Protein AF-A0A942JC43-F1 (afdb_monomer)

Radius of gyration: 15.24 Å; Cα contacts (8 Å, |Δi|>4): 25; chains: 1; bounding box: 30×26×31 Å

Foldseek 3Di:
DPDDDPVNDDCPPHDDDDDAPQPADADPVRHGPDCVRVVVD

Structure (mmCIF, N/CA/C/O backbone):
data_AF-A0A942JC43-F1
#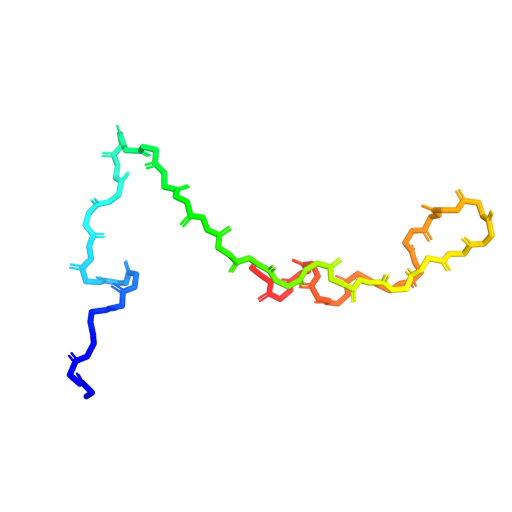
_entry.id   AF-A0A942JC43-F1
#
loop_
_atom_site.group_PDB
_atom_site.id
_atom_site.type_symbol
_atom_site.label_atom_id
_atom_site.label_alt_id
_atom_site.label_comp_id
_atom_site.label_asym_id
_atom_site.label_entity_id
_atom_site.label_seq_id
_atom_site.pdbx_PDB_ins_code
_atom_site.Cartn_x
_atom_site.Cartn_y
_atom_site.Cartn_z
_atom_site.occupancy
_atom_site.B_iso_or_equiv
_atom_site.auth_seq_id
_atom_site.auth_comp_id
_atom_site.auth_asym_id
_atom_site.auth_atom_id
_atom_site.pdbx_PDB_model_num
ATOM 1 N N . MET A 1 1 ? -11.745 -16.052 9.679 1.00 72.94 1 MET A N 1
ATOM 2 C CA . MET A 1 1 ? -10.293 -15.880 9.922 1.00 72.94 1 MET A CA 1
ATOM 3 C C . MET A 1 1 ? -10.105 -15.340 11.334 1.00 72.94 1 MET A C 1
ATOM 5 O O . MET A 1 1 ? -10.885 -14.479 11.708 1.00 72.94 1 MET A O 1
ATOM 9 N N . PRO A 1 2 ? -9.120 -15.806 12.116 1.00 89.19 2 PRO A N 1
ATOM 10 C CA . PRO A 1 2 ? -8.939 -15.394 13.515 1.00 89.19 2 PRO A CA 1
ATOM 11 C C . PRO A 1 2 ? -8.158 -14.071 13.684 1.00 89.19 2 PRO A C 1
ATOM 13 O O . PRO A 1 2 ? -7.562 -13.836 14.730 1.00 89.19 2 PRO A O 1
ATOM 16 N N . LYS A 1 3 ? -8.087 -13.225 12.649 1.00 94.19 3 LYS A N 1
ATOM 17 C CA . LYS A 1 3 ? -7.365 -11.943 12.672 1.00 94.19 3 LYS A CA 1
ATOM 18 C C . LYS A 1 3 ? -8.362 -10.803 12.505 1.00 94.19 3 LYS A C 1
ATOM 20 O O . LYS A 1 3 ? -9.255 -10.916 11.671 1.00 94.19 3 LYS A O 1
ATOM 25 N N . LEU A 1 4 ? -8.175 -9.729 13.271 1.00 94.94 4 LEU A N 1
ATOM 26 C CA . LEU A 1 4 ? -8.901 -8.478 13.063 1.00 94.94 4 LEU A CA 1
ATOM 27 C C . LEU A 1 4 ? -8.429 -7.824 11.763 1.00 94.94 4 LEU A C 1
ATOM 29 O O . LEU A 1 4 ? -7.236 -7.837 11.448 1.00 94.94 4 LEU A O 1
ATOM 33 N N . THR A 1 5 ? -9.368 -7.258 11.022 1.00 96.06 5 THR A N 1
ATOM 34 C CA . THR A 1 5 ? -9.127 -6.501 9.795 1.00 96.06 5 THR A CA 1
ATOM 35 C C . THR A 1 5 ? -9.297 -5.005 10.050 1.00 96.06 5 THR A C 1
ATOM 37 O O . THR A 1 5 ? -9.819 -4.588 11.082 1.00 96.06 5 THR A O 1
ATOM 40 N N . VAL A 1 6 ? -8.901 -4.170 9.084 1.00 93.75 6 VAL A N 1
ATOM 41 C CA . VAL A 1 6 ? -9.111 -2.713 9.166 1.00 93.75 6 VAL A CA 1
ATOM 42 C C . VAL A 1 6 ? -10.594 -2.331 9.284 1.00 93.75 6 VAL A C 1
ATOM 44 O O . VAL A 1 6 ? -10.911 -1.277 9.821 1.00 93.75 6 VAL A O 1
ATOM 47 N N . LYS A 1 7 ? -11.511 -3.194 8.823 1.00 94.69 7 LYS A N 1
ATOM 48 C CA . LYS A 1 7 ? -12.961 -2.971 8.920 1.00 94.69 7 LYS A CA 1
ATOM 49 C C . LYS A 1 7 ? -13.499 -3.183 10.337 1.00 94.69 7 LYS A C 1
ATOM 51 O O . LYS A 1 7 ? -14.601 -2.735 10.627 1.00 94.69 7 LYS A O 1
ATOM 56 N N . ASP A 1 8 ? -12.727 -3.841 11.200 1.00 95.50 8 ASP A N 1
ATOM 57 C CA . ASP A 1 8 ? -13.145 -4.220 12.552 1.00 95.50 8 ASP A CA 1
ATOM 58 C C . ASP A 1 8 ? -12.677 -3.217 13.625 1.00 95.50 8 ASP A C 1
ATOM 60 O O . ASP A 1 8 ? -12.911 -3.431 14.814 1.00 95.50 8 ASP A O 1
ATOM 64 N N . ILE A 1 9 ? -11.979 -2.140 13.237 1.00 94.88 9 ILE A N 1
ATOM 65 C CA . ILE A 1 9 ? -11.323 -1.203 14.161 1.00 94.88 9 ILE A CA 1
ATOM 66 C C . ILE A 1 9 ? -11.697 0.260 13.875 1.00 94.88 9 ILE A C 1
ATOM 68 O O . ILE A 1 9 ? -11.695 0.706 12.732 1.00 94.88 9 ILE A O 1
ATOM 72 N N . GLU A 1 10 ? -11.959 1.040 14.929 1.00 96.75 10 GLU A N 1
ATOM 73 C CA . GLU A 1 10 ? -12.196 2.487 14.824 1.00 96.75 10 GLU A CA 1
ATOM 74 C C . GLU A 1 10 ? -10.863 3.250 14.800 1.00 96.75 10 GLU A C 1
ATOM 76 O O . GLU A 1 10 ? -10.093 3.225 15.770 1.00 96.75 10 GLU A O 1
ATOM 81 N N . VAL A 1 11 ? -10.589 3.945 13.694 1.00 96.69 11 VAL A N 1
ATOM 82 C CA . VAL A 1 11 ? -9.305 4.630 13.455 1.00 96.69 11 VAL A CA 1
ATOM 83 C C . VAL A 1 11 ? -9.386 6.154 13.563 1.00 96.69 11 VAL A C 1
ATOM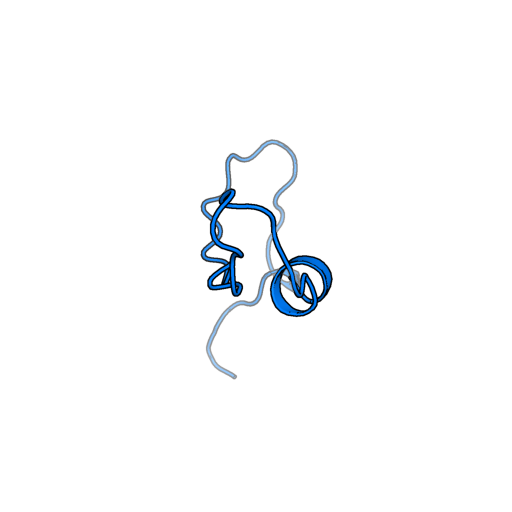 85 O O . VAL A 1 11 ? -8.345 6.818 13.553 1.00 96.69 11 VAL A O 1
ATOM 88 N N . ARG A 1 12 ? -10.583 6.742 13.703 1.00 97.38 12 ARG A N 1
ATOM 89 C CA . ARG A 1 12 ? -10.736 8.200 13.792 1.00 97.38 12 ARG A CA 1
ATOM 90 C C . ARG A 1 12 ? -9.946 8.769 14.974 1.00 97.38 12 ARG A C 1
ATOM 92 O O . ARG A 1 12 ? -10.048 8.303 16.106 1.00 97.38 12 ARG A O 1
ATOM 99 N N . GLY A 1 13 ? -9.151 9.803 14.694 1.00 98.00 13 GLY A N 1
ATOM 100 C CA . GLY A 1 13 ? -8.333 10.495 15.695 1.00 98.00 13 GLY A CA 1
ATOM 101 C C . GLY A 1 13 ? -7.090 9.726 16.158 1.00 98.00 13 GLY A C 1
ATOM 102 O O . GLY A 1 13 ? -6.421 10.173 17.087 1.00 98.00 13 GLY A O 1
ATOM 103 N N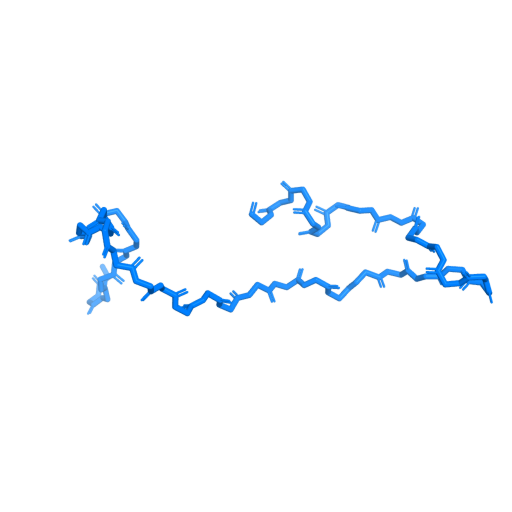 . LYS A 1 14 ? -6.756 8.587 15.536 1.00 97.81 14 LYS A N 1
ATOM 104 C CA . LYS A 1 14 ? -5.572 7.790 15.879 1.00 97.81 14 LYS A CA 1
ATOM 105 C C . LYS A 1 14 ? -4.490 7.932 14.812 1.00 97.81 14 LYS A C 1
ATOM 107 O O . LYS A 1 14 ? -4.772 8.025 13.622 1.00 97.81 14 LYS A O 1
ATOM 112 N N . ARG A 1 15 ? -3.228 7.889 15.243 1.00 97.81 15 ARG A N 1
ATOM 113 C CA . ARG A 1 15 ? -2.086 7.683 14.343 1.00 97.81 15 ARG A CA 1
ATOM 114 C C . ARG A 1 15 ? -1.957 6.185 14.087 1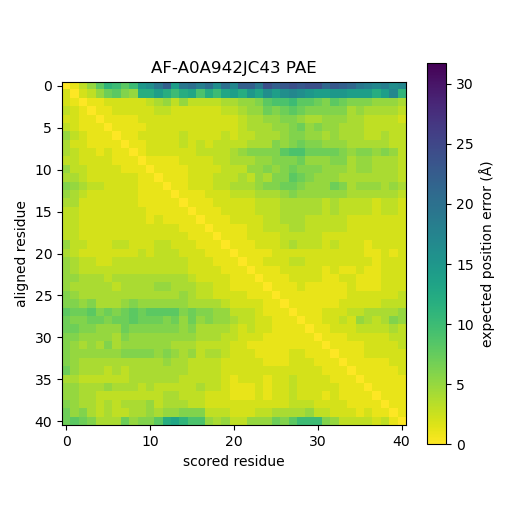.00 97.81 15 ARG A C 1
ATOM 116 O O . ARG A 1 15 ? -1.827 5.421 15.040 1.00 97.81 15 ARG A O 1
ATOM 123 N N . VAL A 1 16 ? -2.000 5.779 12.823 1.00 96.88 16 VAL A N 1
ATOM 124 C CA . VAL A 1 16 ? -1.964 4.368 12.417 1.00 96.88 16 VAL A CA 1
ATOM 125 C C . VAL A 1 16 ? -0.694 4.107 11.616 1.00 96.88 16 VAL A C 1
ATOM 127 O O . VAL A 1 16 ? -0.378 4.852 10.691 1.00 96.88 16 VAL A O 1
ATOM 130 N N . PHE A 1 17 ? 0.036 3.051 11.973 1.00 97.50 17 PHE A N 1
ATOM 131 C CA . PHE A 1 17 ? 1.148 2.553 11.171 1.00 97.50 17 PHE A CA 1
ATOM 132 C C . PHE A 1 17 ? 0.606 1.606 10.099 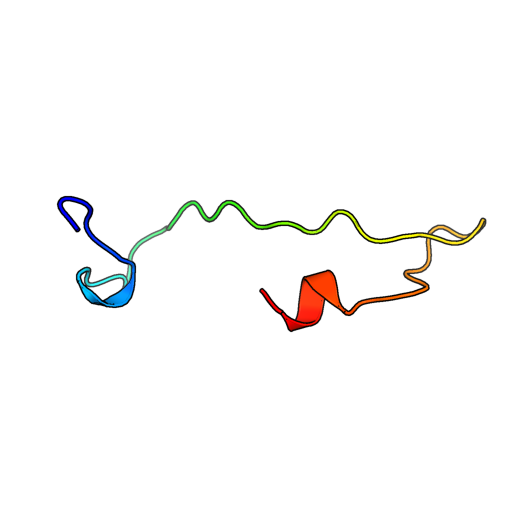1.00 97.50 17 PHE A C 1
ATOM 134 O O . PHE A 1 17 ? 0.018 0.576 10.428 1.00 97.50 17 PHE A O 1
ATOM 141 N N . VAL A 1 18 ? 0.806 1.953 8.828 1.00 96.56 18 VAL A N 1
ATOM 142 C CA . VAL A 1 18 ? 0.341 1.155 7.689 1.00 96.56 18 VAL A CA 1
ATOM 143 C C . VAL A 1 18 ? 1.549 0.674 6.900 1.00 96.56 18 VAL A C 1
ATOM 145 O O . VAL A 1 18 ? 2.355 1.470 6.422 1.00 96.56 18 VAL A O 1
ATOM 148 N N . ARG A 1 19 ? 1.673 -0.646 6.753 1.00 97.62 19 ARG A N 1
ATOM 149 C CA . ARG A 1 19 ? 2.643 -1.254 5.845 1.00 97.62 19 ARG A CA 1
ATOM 150 C C . ARG A 1 19 ? 2.006 -1.362 4.463 1.00 97.62 19 ARG A C 1
ATOM 152 O O . ARG A 1 19 ? 1.076 -2.137 4.283 1.00 97.62 19 ARG A O 1
ATOM 159 N N . VAL A 1 20 ? 2.541 -0.611 3.509 1.00 96.06 20 VAL A N 1
ATOM 160 C CA . VAL A 1 20 ? 2.117 -0.607 2.099 1.00 96.06 20 VAL A CA 1
ATOM 161 C C . VAL A 1 20 ? 3.211 -1.173 1.209 1.00 96.06 20 VAL A C 1
ATOM 163 O O . VAL A 1 20 ? 4.384 -1.135 1.584 1.00 96.06 20 VAL A O 1
ATOM 166 N N . ASP A 1 21 ? 2.847 -1.682 0.038 1.00 95.94 21 ASP A N 1
ATOM 167 C CA . ASP A 1 21 ? 3.798 -2.102 -0.988 1.00 95.94 21 ASP A CA 1
ATOM 168 C C . ASP A 1 21 ? 3.953 -1.018 -2.063 1.00 95.94 21 ASP A C 1
ATOM 170 O O . ASP A 1 21 ? 3.224 -0.990 -3.046 1.00 95.94 21 ASP A O 1
ATOM 174 N N . PHE A 1 22 ? 4.914 -0.115 -1.866 1.00 96.38 22 PHE A N 1
ATOM 175 C CA . PHE A 1 22 ? 5.269 0.937 -2.828 1.00 96.38 22 PHE A CA 1
ATOM 176 C C . PHE A 1 22 ? 6.536 0.609 -3.625 1.00 96.38 22 PHE A C 1
ATOM 178 O O . PHE A 1 22 ? 7.240 1.506 -4.081 1.00 96.38 22 PHE A O 1
ATOM 185 N N . ASN A 1 23 ? 6.855 -0.675 -3.788 1.00 95.88 23 ASN A N 1
ATOM 186 C CA . ASN A 1 23 ? 7.993 -1.101 -4.593 1.00 95.88 23 ASN A CA 1
ATOM 187 C C . ASN A 1 23 ? 7.677 -0.986 -6.097 1.00 95.88 23 ASN A C 1
ATOM 189 O O . ASN A 1 23 ? 7.331 -1.977 -6.745 1.00 95.88 23 ASN A O 1
ATOM 193 N N . VAL A 1 24 ? 7.737 0.234 -6.632 1.00 97.00 24 VAL A N 1
ATOM 194 C CA . VAL A 1 24 ? 7.443 0.558 -8.038 1.00 97.00 24 VAL A CA 1
ATOM 195 C C . VAL A 1 24 ? 8.717 0.717 -8.873 1.00 97.00 24 VAL A C 1
ATOM 197 O O . VAL A 1 24 ? 9.752 1.118 -8.336 1.00 97.00 24 VAL A O 1
ATOM 200 N N . PRO A 1 25 ? 8.668 0.418 -10.184 1.00 97.19 25 PRO A N 1
ATOM 201 C CA . PRO A 1 25 ? 9.784 0.694 -11.077 1.00 97.19 25 PRO A CA 1
ATOM 202 C C . PRO A 1 25 ? 9.985 2.204 -11.249 1.00 97.19 25 PRO A C 1
ATOM 204 O O . PRO A 1 25 ? 9.028 2.974 -11.366 1.00 97.19 25 PRO A O 1
ATOM 207 N N . LEU A 1 26 ? 11.255 2.606 -11.292 1.00 98.19 26 LEU A N 1
ATOM 208 C CA . LEU A 1 26 ? 11.682 3.975 -11.556 1.00 98.19 26 LEU A CA 1
ATOM 209 C C . LEU A 1 26 ? 12.525 4.023 -12.834 1.00 98.19 26 LEU A C 1
ATOM 211 O O . LEU A 1 26 ? 13.232 3.061 -13.146 1.00 98.19 26 LEU A O 1
ATOM 215 N N . ASP A 1 27 ? 12.467 5.136 -13.559 1.00 97.25 27 ASP A N 1
ATOM 216 C CA . ASP A 1 27 ? 13.414 5.427 -14.638 1.00 97.25 27 ASP A CA 1
ATOM 217 C C . ASP A 1 27 ? 14.756 5.967 -14.107 1.00 97.25 27 ASP A C 1
ATOM 219 O O . ASP A 1 27 ? 14.989 6.096 -12.901 1.00 97.25 27 ASP A O 1
ATOM 223 N N . ALA A 1 28 ? 15.665 6.300 -15.026 1.00 97.06 28 ALA A N 1
ATOM 224 C CA . ALA A 1 28 ? 16.983 6.838 -14.692 1.00 97.06 28 ALA A CA 1
ATOM 225 C C . ALA A 1 28 ? 16.927 8.210 -13.989 1.00 97.06 28 ALA A C 1
ATOM 227 O O . ALA A 1 28 ? 17.888 8.599 -13.327 1.00 97.06 28 ALA A O 1
ATOM 228 N N . GLN A 1 29 ? 15.817 8.940 -14.112 1.00 97.81 29 GLN A N 1
ATOM 229 C CA . GLN A 1 29 ? 15.555 10.219 -13.452 1.00 97.81 29 GLN A CA 1
ATOM 230 C C . GLN A 1 29 ? 14.746 10.040 -12.156 1.00 97.81 29 GLN A C 1
ATOM 232 O O 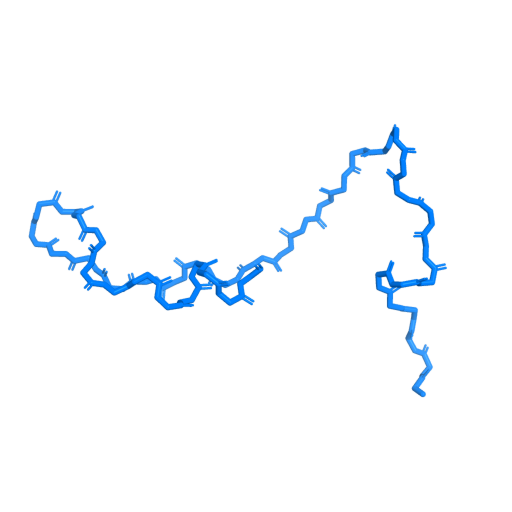. GLN A 1 29 ? 14.260 11.021 -11.586 1.00 97.81 29 GLN A O 1
ATOM 237 N N . SER A 1 30 ? 14.631 8.799 -11.668 1.00 95.94 30 SER A N 1
ATOM 238 C CA . SER A 1 30 ? 13.872 8.429 -10.469 1.00 95.94 30 SER A CA 1
ATOM 239 C C . SER A 1 30 ? 12.380 8.769 -10.552 1.00 95.94 30 SER A C 1
ATOM 241 O O . SER A 1 30 ? 11.734 8.950 -9.519 1.00 95.94 30 SER A O 1
ATOM 243 N N . GLN A 1 31 ? 11.820 8.861 -11.760 1.00 97.69 31 GLN A N 1
ATOM 244 C CA . GLN A 1 31 ? 10.383 9.031 -11.962 1.00 97.69 31 GLN A CA 1
ATOM 245 C C . GLN A 1 31 ? 9.696 7.669 -12.003 1.00 97.69 31 GLN A C 1
ATOM 247 O O . GLN A 1 31 ? 10.232 6.702 -12.543 1.00 97.69 31 GLN A O 1
ATOM 252 N N . VAL A 1 32 ? 8.495 7.594 -11.429 1.00 97.38 32 VAL A N 1
ATOM 253 C CA . VAL A 1 32 ? 7.679 6.376 -11.450 1.00 97.38 32 VAL A CA 1
ATOM 254 C C . VAL A 1 32 ? 7.225 6.099 -12.878 1.00 97.38 32 VAL A C 1
ATOM 256 O O . VAL A 1 32 ? 6.580 6.942 -13.499 1.00 97.38 32 VAL A O 1
ATOM 259 N N . THR A 1 33 ? 7.536 4.908 -13.383 1.00 96.88 33 THR A N 1
ATOM 260 C CA . THR A 1 33 ? 7.148 4.487 -14.740 1.00 96.88 33 THR A CA 1
ATOM 261 C C . THR A 1 33 ? 5.883 3.633 -14.760 1.00 96.88 33 THR A C 1
ATOM 263 O O . THR A 1 33 ? 5.202 3.571 -15.780 1.00 96.88 33 THR A O 1
ATOM 266 N N . ASP A 1 34 ? 5.540 3.018 -13.627 1.00 95.94 34 ASP A N 1
ATOM 267 C CA . ASP A 1 34 ? 4.289 2.295 -13.403 1.00 95.94 34 ASP A CA 1
ATOM 268 C C . ASP A 1 34 ?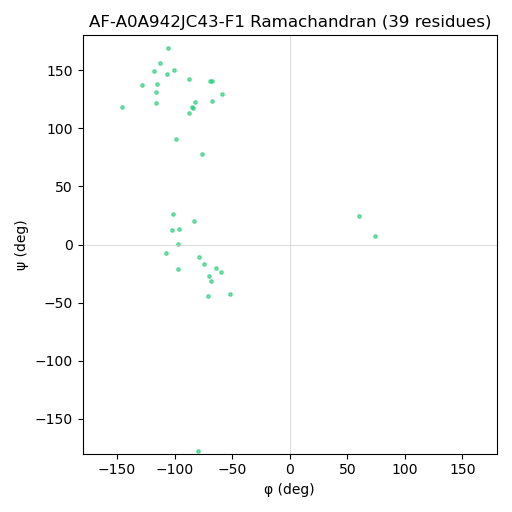 3.855 2.467 -11.941 1.00 95.94 34 ASP A C 1
ATOM 270 O O . ASP A 1 34 ? 4.551 2.062 -11.008 1.00 95.94 34 ASP A O 1
ATOM 274 N N . ASP A 1 35 ? 2.691 3.076 -11.737 1.00 95.50 35 ASP A N 1
ATOM 275 C CA . ASP A 1 35 ? 2.125 3.398 -10.428 1.00 95.50 35 ASP A CA 1
ATOM 276 C C . ASP A 1 35 ? 1.017 2.424 -9.991 1.00 95.50 35 ASP A C 1
ATOM 278 O O . ASP A 1 35 ? 0.330 2.674 -8.996 1.00 95.50 35 ASP A O 1
ATOM 282 N N . THR A 1 36 ? 0.856 1.2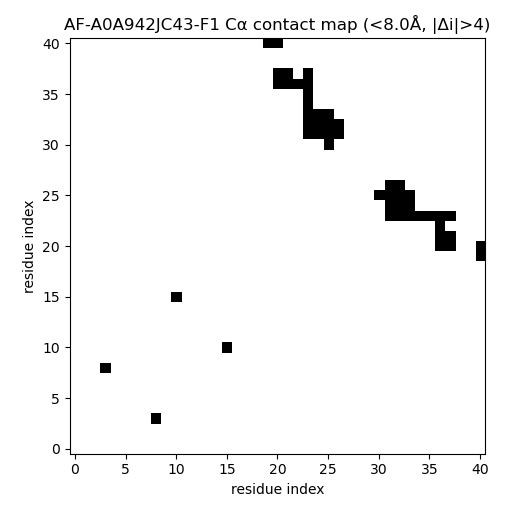86 -10.674 1.00 96.88 36 THR A N 1
ATOM 283 C CA . THR A 1 36 ? -0.187 0.289 -10.379 1.00 96.88 36 THR A CA 1
ATOM 284 C C . THR A 1 36 ? -0.196 -0.132 -8.905 1.00 96.88 36 THR A C 1
ATOM 286 O O . THR A 1 36 ? -1.263 -0.200 -8.294 1.00 96.88 36 THR A O 1
ATOM 289 N N . ARG A 1 37 ? 0.977 -0.353 -8.289 1.00 94.06 37 ARG A N 1
ATOM 290 C CA . ARG A 1 37 ? 1.075 -0.720 -6.859 1.00 94.06 37 ARG A CA 1
ATOM 291 C C . ARG A 1 37 ? 0.676 0.411 -5.913 1.00 94.06 37 ARG A C 1
ATOM 293 O O . ARG A 1 37 ? 0.142 0.139 -4.846 1.00 94.06 37 ARG A O 1
ATOM 300 N N . ILE A 1 38 ? 0.908 1.662 -6.308 1.00 95.06 38 ILE A 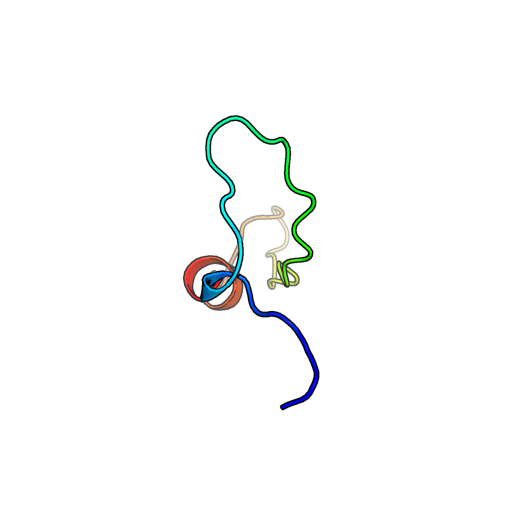N 1
ATOM 301 C CA . ILE A 1 38 ? 0.506 2.831 -5.519 1.00 95.06 38 ILE A CA 1
ATOM 302 C C . ILE A 1 38 ? -1.016 2.978 -5.566 1.00 95.06 38 ILE A C 1
ATOM 304 O O . ILE A 1 38 ? -1.635 3.186 -4.530 1.00 95.06 38 ILE A O 1
ATOM 308 N N . ARG A 1 39 ? -1.635 2.825 -6.746 1.00 94.69 39 ARG A N 1
ATOM 309 C CA . ARG A 1 39 ? -3.098 2.941 -6.907 1.00 94.69 39 ARG A CA 1
ATOM 310 C C . ARG A 1 39 ? -3.884 1.795 -6.273 1.00 94.69 39 ARG A C 1
ATOM 312 O O . ARG A 1 39 ? -5.054 1.972 -5.957 1.00 94.69 39 ARG A O 1
ATOM 319 N N . ALA A 1 40 ? -3.271 0.621 -6.153 1.00 91.62 40 ALA A N 1
ATOM 320 C CA . ALA A 1 40 ? -3.890 -0.544 -5.528 1.00 91.62 40 ALA A CA 1
ATOM 321 C C . ALA A 1 40 ? -3.872 -0.500 -3.988 1.00 91.62 40 ALA A C 1
ATOM 323 O O . ALA A 1 40 ? -4.500 -1.359 -3.363 1.00 91.62 40 ALA A O 1
ATOM 324 N N . ALA A 1 41 ? -3.122 0.435 -3.397 1.00 82.81 41 ALA A N 1
ATOM 325 C CA . ALA A 1 41 ? -2.951 0.578 -1.953 1.00 82.81 41 ALA A CA 1
ATOM 326 C C . ALA A 1 41 ? -4.079 1.369 -1.274 1.00 82.81 41 ALA A C 1
ATOM 328 O O . ALA A 1 41 ? -4.759 2.174 -1.949 1.00 82.81 41 ALA A O 1
#

Sequence (41 aa):
MPKLTVKDIEVRGKRVFVRVDFNVPLDAQSQVTDDTRIRAA

Secondary structure (DSSP, 8-state):
--S--GGGS--TT------------B-TTS-BS--HHHHT-

Mean predicted aligned error: 3.56 Å

Solvent-accessible surface area (backbone atoms only — not comparable to full-atom values): 3060 Å² total; per-residue (Å²): 126,101,67,87,52,81,89,76,54,92,58,86,97,58,91,76,91,78,92,75,67,72,90,56,55,58,49,99,84,70,45,76,77,48,59,65,54,59,73,74,102

pLDDT: mean 95.18, std 4.42, range [72.94, 98.19]